Protein AF-A0A4R8BEX6-F1 (afdb_monomer_lite)

Secondary structure (DSSP, 8-state):
-HHHHHHHHHHHHHHHHHHHHHHHHHHHHHHHH--SSHHHHHHHHHHHHHHHHHHHHHHHHHHS----HHHHHHHHHHHHHHHHHHHHHHHHHHHHHHTT-

pLDDT: mean 84.29, std 12.16, range [45.19, 96.69]

Sequence (101 aa):
MKSTSAYIFHFLYWVWFIYFFVYIVNEIYTLSQILIGERILFMLISTLGLFFVGLFLFLFTLTLEISSELNKRLRSGSLVLCVILLVVFFVVFRGNSDLRL

Foldseek 3Di:
DLVVVLVVLLVVLVVLLVVLVVLLVVLLVVLLPDQDDPVLVVSVCVNVVSLVVNVVSLVVNVVSDDPDPVSVVVSVVSNVVSVVSVVSSVVSSVVSVVVVD

Radius of gyration: 16.14 Å; chains: 1; bounding box: 40×17×50 Å

Structure (mmCIF, N/CA/C/O backbone):
data_AF-A0A4R8BEX6-F1
#
_entry.id   AF-A0A4R8BEX6-F1
#
loop_
_atom_site.group_PDB
_atom_site.id
_atom_site.type_symbol
_atom_site.label_atom_id
_atom_site.label_alt_id
_atom_site.label_comp_id
_atom_site.label_asym_id
_atom_site.label_entity_id
_atom_site.label_seq_id
_atom_site.pdbx_PDB_ins_code
_atom_site.Cartn_x
_atom_site.Cartn_y
_atom_site.Cartn_z
_atom_site.occupancy
_atom_site.B_iso_or_equiv
_atom_site.auth_seq_id
_atom_site.auth_comp_id
_atom_site.auth_asym_id
_atom_site.auth_atom_id
_atom_site.pdbx_PDB_model_num
ATOM 1 N N . MET A 1 1 ? -8.922 2.042 29.017 1.00 53.75 1 MET A N 1
ATOM 2 C CA . MET A 1 1 ? -7.612 2.052 28.320 1.00 53.75 1 MET A CA 1
ATOM 3 C C . MET A 1 1 ? -7.623 1.300 26.988 1.00 53.75 1 MET A C 1
ATOM 5 O O . MET A 1 1 ? -7.075 1.839 26.040 1.00 53.75 1 MET A O 1
ATOM 9 N N . LYS A 1 2 ? -8.271 0.123 26.867 1.00 56.19 2 LYS A N 1
ATOM 10 C CA . LYS A 1 2 ? -8.382 -0.619 25.587 1.00 56.19 2 LYS A CA 1
ATOM 11 C C . LYS A 1 2 ? -9.062 0.159 24.442 1.00 56.19 2 LYS A C 1
ATOM 13 O O . LYS A 1 2 ? -8.724 -0.061 23.288 1.00 56.19 2 LYS A O 1
ATOM 18 N N . SER A 1 3 ? -9.997 1.067 24.745 1.00 66.00 3 SER A N 1
ATOM 19 C CA . SER A 1 3 ? -10.697 1.846 23.712 1.00 66.00 3 SER A CA 1
ATOM 20 C C . SER A 1 3 ? -9.828 2.957 23.113 1.00 66.00 3 SER A C 1
ATOM 22 O O . SER A 1 3 ? -9.799 3.112 21.899 1.00 66.00 3 SER A O 1
ATOM 24 N N . THR A 1 4 ? -9.077 3.705 23.927 1.00 74.88 4 THR A N 1
ATOM 25 C CA . THR A 1 4 ? -8.249 4.827 23.451 1.00 74.88 4 THR A CA 1
ATOM 26 C C . THR A 1 4 ? -7.144 4.365 22.503 1.00 74.88 4 THR A C 1
ATOM 28 O O . THR A 1 4 ? -6.947 4.974 21.455 1.00 74.88 4 THR A O 1
ATOM 31 N N . SER A 1 5 ? -6.463 3.259 22.821 1.00 74.75 5 SER A N 1
ATOM 32 C CA . SER A 1 5 ? -5.461 2.679 21.922 1.00 74.75 5 SER A CA 1
ATOM 33 C C . SER A 1 5 ? -6.090 2.211 20.609 1.00 74.75 5 SER A C 1
ATOM 35 O O . SER A 1 5 ? -5.533 2.483 19.550 1.00 74.75 5 SER A O 1
ATOM 37 N N . ALA A 1 6 ? -7.276 1.596 20.650 1.00 76.44 6 ALA A N 1
ATOM 38 C CA . ALA A 1 6 ? -7.982 1.160 19.446 1.00 76.44 6 ALA A CA 1
ATOM 39 C C . ALA A 1 6 ? -8.246 2.310 18.465 1.00 76.44 6 ALA A C 1
ATOM 41 O O . ALA A 1 6 ? -7.949 2.190 17.276 1.00 76.44 6 ALA A O 1
ATOM 42 N N . TYR A 1 7 ? -8.736 3.445 18.969 1.00 79.38 7 TYR A N 1
ATOM 43 C CA . TYR A 1 7 ? -8.979 4.629 18.145 1.00 79.38 7 TYR A CA 1
ATOM 44 C C . TYR A 1 7 ? -7.689 5.221 17.572 1.00 79.38 7 TYR A C 1
ATOM 46 O O . TYR A 1 7 ? -7.664 5.586 16.399 1.00 79.38 7 TYR A O 1
ATOM 54 N N . ILE A 1 8 ? -6.612 5.266 18.362 1.00 85.19 8 ILE A N 1
ATOM 55 C CA . ILE A 1 8 ? -5.308 5.772 17.915 1.00 85.19 8 ILE A CA 1
ATOM 56 C C . ILE A 1 8 ? -4.760 4.916 16.770 1.00 85.19 8 ILE A C 1
ATOM 58 O O . ILE A 1 8 ? -4.412 5.454 15.723 1.00 85.19 8 ILE A O 1
ATOM 62 N N . PHE A 1 9 ? -4.734 3.590 16.921 1.00 83.56 9 PHE A N 1
ATOM 63 C CA . PHE A 1 9 ? -4.244 2.692 15.870 1.00 83.56 9 PHE A CA 1
ATOM 64 C C . PHE A 1 9 ? -5.128 2.707 14.623 1.00 83.56 9 PHE A C 1
ATOM 66 O O . PHE A 1 9 ? -4.617 2.622 13.508 1.00 83.56 9 PHE A O 1
ATOM 73 N N . HIS A 1 10 ? -6.442 2.861 14.791 1.00 84.62 10 HIS A N 1
ATOM 74 C CA . HIS A 1 10 ? -7.344 3.015 13.657 1.00 84.62 10 HIS A CA 1
ATOM 75 C C . HIS A 1 10 ? -7.083 4.319 12.894 1.00 84.62 10 HIS A C 1
ATOM 77 O O . HIS A 1 10 ? -7.020 4.314 11.668 1.00 84.62 10 HIS A O 1
ATOM 83 N N . PHE A 1 11 ? -6.874 5.423 13.610 1.00 87.62 11 PHE A N 1
ATOM 84 C CA . PHE A 1 11 ? -6.502 6.701 13.012 1.00 87.62 11 PHE A CA 1
ATOM 85 C C . PHE A 1 11 ? -5.148 6.616 12.292 1.00 87.62 11 PHE A C 1
ATOM 87 O O . PHE A 1 11 ? -5.046 7.003 11.131 1.00 87.62 11 PHE A O 1
ATOM 94 N N . LEU A 1 12 ? -4.135 6.032 12.937 1.00 91.19 12 LEU A N 1
ATOM 95 C CA . LEU A 1 12 ? -2.815 5.781 12.348 1.00 91.19 12 LEU A CA 1
ATOM 96 C C . LEU A 1 12 ? -2.897 4.941 11.074 1.00 91.19 12 LEU A C 1
ATOM 98 O O . LEU A 1 12 ? -2.209 5.254 10.108 1.00 91.19 12 LEU A O 1
ATOM 102 N N . TYR A 1 13 ? -3.751 3.915 11.045 1.00 90.88 13 TYR A N 1
ATOM 103 C CA . TYR A 1 13 ? -3.979 3.121 9.840 1.00 90.88 13 TYR A CA 1
ATOM 104 C C . TYR A 1 13 ? -4.497 3.982 8.683 1.00 90.88 13 TYR A C 1
ATOM 106 O O . TYR A 1 13 ? -3.992 3.872 7.569 1.00 90.88 13 TYR A O 1
ATOM 114 N N . TRP A 1 14 ? -5.466 4.866 8.934 1.00 91.88 14 TRP A N 1
ATOM 115 C CA . TRP A 1 14 ? -6.006 5.746 7.895 1.00 91.88 14 TRP A CA 1
ATOM 116 C C . TRP A 1 14 ? -4.996 6.782 7.410 1.00 91.88 14 TRP A C 1
ATOM 118 O O . TRP A 1 14 ? -4.877 6.998 6.204 1.00 91.88 14 TRP A O 1
ATOM 128 N N . VAL A 1 15 ? -4.237 7.381 8.329 1.00 94.62 15 VAL A N 1
ATOM 129 C CA . VAL A 1 15 ? -3.145 8.301 7.982 1.00 94.62 15 VAL A CA 1
ATOM 130 C C . VAL A 1 15 ? -2.098 7.582 7.133 1.00 94.62 15 VAL A C 1
ATOM 132 O O . VAL A 1 15 ? -1.711 8.086 6.080 1.00 94.62 15 VAL A O 1
ATOM 135 N N . TRP A 1 16 ? -1.690 6.380 7.548 1.00 95.44 16 TRP A N 1
ATOM 136 C CA . TRP A 1 16 ? -0.765 5.547 6.787 1.00 95.44 16 TRP A CA 1
ATOM 137 C C . TRP A 1 16 ? -1.322 5.206 5.403 1.00 95.44 16 TRP A C 1
ATOM 139 O O . TRP A 1 16 ? -0.597 5.320 4.421 1.00 95.44 16 TRP A O 1
ATOM 149 N N . PHE A 1 17 ? -2.599 4.835 5.300 1.00 94.12 17 PHE A N 1
ATOM 150 C CA . PHE A 1 17 ? -3.220 4.468 4.030 1.00 94.12 17 PHE A CA 1
ATOM 151 C C . PHE A 1 17 ? -3.201 5.626 3.027 1.00 94.12 17 PHE A C 1
ATOM 153 O O . PHE A 1 17 ? -2.790 5.436 1.884 1.00 94.12 17 PHE A O 1
ATOM 160 N N . ILE A 1 18 ? -3.590 6.832 3.455 1.00 96.06 18 ILE A N 1
ATOM 161 C CA . ILE A 1 18 ? -3.564 8.028 2.600 1.00 96.06 18 ILE A CA 1
ATOM 162 C C . ILE A 1 18 ? -2.129 8.336 2.167 1.00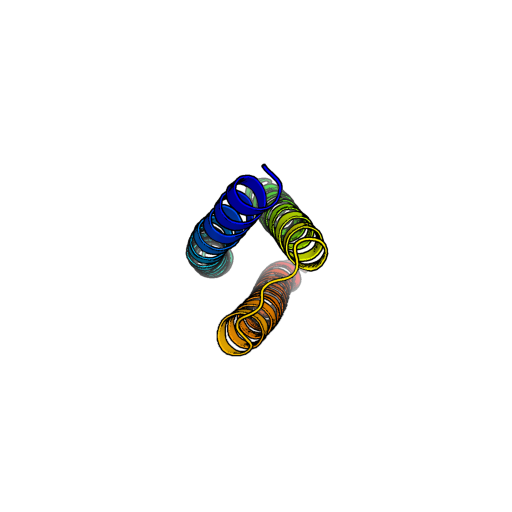 96.06 18 ILE A C 1
ATOM 164 O O . ILE A 1 18 ? -1.877 8.579 0.987 1.00 96.06 18 ILE A O 1
ATOM 168 N N . TYR A 1 19 ? -1.186 8.284 3.110 1.00 96.44 19 TYR A N 1
ATOM 169 C CA . TYR A 1 19 ? 0.227 8.495 2.818 1.00 96.44 19 TYR A CA 1
ATOM 170 C C . TYR A 1 19 ? 0.748 7.484 1.790 1.00 96.44 19 TYR A C 1
ATOM 172 O O . TYR A 1 19 ? 1.325 7.880 0.780 1.00 96.44 19 TYR A O 1
ATOM 180 N N . PHE A 1 20 ? 0.497 6.191 2.007 1.00 95.62 20 PHE A N 1
ATOM 181 C CA . PHE A 1 20 ? 0.921 5.122 1.111 1.00 95.62 20 PHE A CA 1
ATOM 182 C C . PHE A 1 20 ? 0.311 5.272 -0.279 1.00 95.62 20 PHE A C 1
ATOM 184 O O . PHE A 1 20 ? 1.021 5.097 -1.261 1.00 95.62 20 PHE A O 1
ATOM 191 N N . PHE A 1 21 ? -0.972 5.628 -0.373 1.00 96.38 21 PHE A N 1
ATOM 192 C CA . PHE A 1 21 ? -1.650 5.848 -1.648 1.00 96.38 21 PHE A CA 1
ATOM 193 C C . PHE A 1 21 ? -0.963 6.942 -2.472 1.00 96.38 21 PHE A C 1
ATOM 195 O O . PHE A 1 21 ? -0.617 6.722 -3.630 1.00 96.38 21 PHE A O 1
ATOM 202 N N . VAL A 1 22 ? -0.719 8.110 -1.871 1.00 96.69 22 VAL A N 1
ATOM 203 C CA . VAL A 1 22 ? -0.034 9.216 -2.556 1.00 96.69 22 VAL A CA 1
ATOM 204 C C . VAL A 1 22 ? 1.399 8.823 -2.909 1.00 96.69 22 VAL A C 1
ATOM 206 O O . VAL A 1 22 ? 1.852 9.068 -4.027 1.00 96.69 22 VAL A O 1
ATOM 209 N N . TYR A 1 23 ? 2.094 8.176 -1.972 1.00 95.62 23 TYR A N 1
ATOM 210 C CA . TYR A 1 23 ? 3.463 7.718 -2.151 1.00 95.62 23 TYR A CA 1
ATOM 211 C C . TYR A 1 23 ? 3.586 6.759 -3.338 1.00 95.62 23 TYR A C 1
ATOM 213 O O . TYR A 1 23 ? 4.334 7.041 -4.268 1.00 95.62 23 TYR A O 1
ATOM 221 N N . ILE A 1 24 ? 2.818 5.667 -3.356 1.00 94.75 24 ILE A N 1
ATOM 222 C CA . ILE A 1 24 ? 2.938 4.639 -4.393 1.00 94.75 24 ILE A CA 1
ATOM 223 C C . ILE A 1 24 ? 2.519 5.155 -5.772 1.00 94.75 24 ILE A C 1
ATOM 225 O O . ILE A 1 24 ? 3.139 4.794 -6.766 1.00 94.75 24 ILE A O 1
ATOM 229 N N . VAL A 1 25 ? 1.524 6.044 -5.856 1.00 94.81 25 VAL A N 1
ATOM 230 C CA . VAL A 1 25 ? 1.157 6.698 -7.123 1.00 94.81 25 VAL A CA 1
ATOM 231 C C . VAL A 1 25 ? 2.321 7.541 -7.649 1.00 94.81 25 VAL A C 1
ATOM 233 O O . VAL A 1 25 ? 2.660 7.452 -8.830 1.00 94.81 25 VAL A O 1
ATOM 236 N N . ASN A 1 26 ? 2.969 8.319 -6.779 1.00 94.06 26 ASN A N 1
ATOM 237 C CA . ASN A 1 26 ? 4.139 9.108 -7.154 1.00 94.06 26 ASN A CA 1
ATOM 238 C C . ASN A 1 26 ? 5.326 8.223 -7.558 1.00 94.06 26 ASN A C 1
ATOM 240 O O . ASN A 1 26 ? 6.016 8.525 -8.529 1.00 94.06 26 ASN A O 1
ATOM 244 N N . GLU A 1 27 ? 5.548 7.121 -6.848 1.00 91.25 27 GLU A N 1
ATOM 245 C CA . GLU A 1 27 ? 6.575 6.133 -7.172 1.00 91.25 27 GLU A CA 1
ATOM 246 C C . GLU A 1 27 ? 6.328 5.504 -8.541 1.00 91.25 27 GLU A C 1
ATOM 248 O O . GLU A 1 27 ? 7.236 5.505 -9.360 1.00 91.25 27 GLU A O 1
ATOM 253 N N . ILE A 1 28 ? 5.101 5.060 -8.840 1.00 91.69 28 ILE A N 1
ATOM 254 C CA . ILE A 1 28 ? 4.714 4.520 -10.154 1.00 91.69 28 ILE A CA 1
ATOM 255 C C . ILE A 1 28 ? 4.997 5.538 -11.264 1.00 91.69 28 ILE A C 1
ATOM 257 O O . ILE A 1 28 ? 5.625 5.204 -12.271 1.00 91.69 28 ILE A O 1
ATOM 261 N N . TYR A 1 29 ? 4.562 6.787 -11.076 1.00 90.62 29 TYR A N 1
ATOM 262 C CA . TYR A 1 29 ? 4.796 7.859 -12.043 1.00 90.62 29 TYR A CA 1
ATOM 263 C C . TYR A 1 29 ? 6.293 8.111 -12.246 1.00 90.62 29 TYR A C 1
ATOM 265 O O . TYR A 1 29 ? 6.782 8.151 -13.371 1.00 90.62 29 TYR A O 1
ATOM 273 N N . THR A 1 30 ? 7.044 8.193 -11.154 1.00 88.38 30 THR A N 1
ATOM 274 C CA . THR A 1 30 ? 8.493 8.394 -11.166 1.00 88.38 30 THR A CA 1
ATOM 275 C C . THR A 1 30 ? 9.213 7.232 -11.861 1.00 88.38 30 THR A C 1
ATOM 277 O O . THR A 1 30 ? 10.103 7.449 -12.681 1.00 88.38 30 THR A O 1
ATOM 280 N N . LEU A 1 31 ? 8.796 5.993 -11.596 1.00 86.19 31 LEU A N 1
ATOM 281 C CA . LEU A 1 31 ? 9.358 4.788 -12.198 1.00 86.19 31 LEU A CA 1
ATOM 282 C C . LEU A 1 31 ? 9.121 4.749 -13.710 1.00 86.19 31 LEU A C 1
ATOM 284 O O . LEU A 1 31 ? 9.971 4.272 -14.448 1.00 86.19 31 LEU A O 1
ATOM 288 N N . SER A 1 32 ? 7.995 5.289 -14.185 1.00 81.38 32 SER A N 1
ATOM 289 C CA . SER A 1 32 ? 7.706 5.400 -15.621 1.00 81.38 32 SER A CA 1
ATOM 290 C C . SER A 1 32 ? 8.620 6.384 -16.367 1.00 81.38 32 SER A C 1
ATOM 292 O O . SER A 1 32 ? 8.698 6.333 -17.590 1.00 81.38 32 SER A O 1
ATOM 294 N N . GLN A 1 33 ? 9.317 7.270 -15.645 1.00 82.12 33 GLN A N 1
ATOM 295 C CA . GLN A 1 33 ? 10.162 8.323 -16.219 1.00 82.12 33 GLN A CA 1
ATOM 296 C C . GLN A 1 33 ? 11.665 8.067 -16.060 1.00 82.12 33 GLN A C 1
ATOM 298 O O . GLN A 1 33 ? 12.465 8.634 -16.804 1.00 82.12 33 GLN A O 1
ATOM 303 N N . ILE A 1 34 ? 12.077 7.263 -15.076 1.00 72.94 34 ILE A N 1
ATOM 304 C CA . ILE A 1 34 ? 13.493 7.085 -14.732 1.00 72.94 34 ILE A CA 1
ATOM 305 C C . ILE A 1 34 ? 14.099 5.890 -15.458 1.00 72.94 34 ILE A C 1
ATOM 307 O O . ILE A 1 34 ? 13.663 4.753 -15.304 1.00 72.94 34 ILE A O 1
ATOM 311 N N . LEU A 1 35 ? 15.206 6.148 -16.156 1.00 61.12 35 LEU A N 1
ATOM 312 C CA . LEU A 1 35 ? 15.816 5.183 -17.061 1.00 61.12 35 LEU A CA 1
ATOM 313 C C . LEU A 1 35 ? 16.801 4.183 -16.444 1.00 61.12 35 LEU A C 1
ATOM 315 O O . LEU A 1 35 ? 16.836 3.118 -17.030 1.00 61.12 35 LEU A O 1
ATOM 319 N N . ILE A 1 36 ? 17.543 4.427 -15.338 1.00 59.78 36 ILE A N 1
ATOM 320 C CA . ILE A 1 36 ? 18.441 3.453 -14.630 1.00 59.78 36 ILE A CA 1
ATOM 321 C C . ILE A 1 36 ? 18.871 3.980 -13.226 1.00 59.78 36 ILE A C 1
ATOM 323 O O . ILE A 1 36 ? 19.070 5.182 -13.074 1.00 59.78 36 ILE A O 1
ATOM 327 N N . GLY A 1 37 ? 19.091 3.101 -12.220 1.00 66.88 37 GLY A N 1
ATOM 328 C CA . GLY A 1 37 ? 20.011 3.372 -11.084 1.00 66.88 37 GLY A CA 1
ATOM 329 C C . GLY A 1 37 ? 19.663 2.753 -9.714 1.00 66.88 37 GLY A C 1
ATOM 330 O O . GLY A 1 37 ? 18.610 2.136 -9.556 1.00 66.88 37 GLY A O 1
ATOM 331 N N . GLU A 1 38 ? 20.520 2.990 -8.701 1.00 68.75 38 GLU A N 1
ATOM 332 C CA . GLU A 1 38 ? 20.312 2.666 -7.263 1.00 68.75 38 GLU A CA 1
ATOM 333 C C . GLU A 1 38 ? 18.960 3.160 -6.731 1.00 68.75 38 GLU A C 1
ATOM 335 O O . GLU A 1 38 ? 18.343 2.541 -5.863 1.00 68.75 38 GLU A O 1
ATOM 340 N N . ARG A 1 39 ? 18.459 4.249 -7.322 1.00 75.88 39 ARG A N 1
ATOM 341 C CA . ARG A 1 39 ? 17.149 4.821 -7.026 1.00 75.88 39 ARG A CA 1
ATOM 342 C C . ARG A 1 39 ? 16.019 3.804 -7.207 1.00 75.88 39 ARG A C 1
ATOM 344 O O . ARG A 1 39 ? 15.128 3.778 -6.379 1.00 75.88 39 ARG A O 1
ATOM 351 N N . ILE A 1 40 ? 16.076 2.920 -8.203 1.00 82.69 40 ILE A N 1
ATOM 352 C CA . ILE A 1 40 ? 15.030 1.907 -8.447 1.00 82.69 40 ILE A CA 1
ATOM 353 C C . ILE A 1 40 ? 14.995 0.852 -7.337 1.00 82.69 40 ILE A C 1
ATOM 355 O O . ILE A 1 40 ? 13.924 0.436 -6.898 1.00 82.69 40 ILE A O 1
ATOM 359 N N . LEU A 1 41 ? 16.170 0.435 -6.863 1.00 83.06 41 LEU A N 1
ATOM 360 C CA . LEU A 1 41 ? 16.281 -0.523 -5.767 1.00 83.06 41 LEU A CA 1
ATOM 361 C C . LEU A 1 41 ? 15.809 0.111 -4.453 1.00 83.06 41 LEU A C 1
ATOM 363 O O . LEU A 1 41 ? 15.067 -0.521 -3.703 1.00 83.06 41 LEU A O 1
ATOM 367 N N . PHE A 1 42 ? 16.150 1.382 -4.218 1.00 86.25 42 PHE A N 1
ATOM 368 C CA . PHE A 1 42 ? 15.620 2.149 -3.091 1.00 86.25 42 PHE A CA 1
ATOM 369 C C . PHE A 1 42 ? 14.089 2.255 -3.139 1.00 86.25 42 PHE A C 1
ATOM 371 O O . PHE A 1 42 ? 13.445 1.937 -2.146 1.00 86.25 42 PHE A O 1
ATOM 378 N N . MET A 1 43 ? 13.518 2.611 -4.296 1.00 89.19 43 MET A N 1
ATOM 379 C CA . MET A 1 43 ? 12.068 2.706 -4.530 1.00 89.19 43 MET A CA 1
ATOM 380 C C . MET A 1 43 ? 11.343 1.376 -4.256 1.00 89.19 43 MET A C 1
ATOM 382 O O . MET A 1 43 ? 10.266 1.351 -3.657 1.00 89.19 43 MET A O 1
ATOM 386 N N . LEU A 1 44 ? 11.941 0.245 -4.648 1.00 90.12 44 LEU A N 1
ATOM 387 C CA . LEU A 1 44 ? 11.404 -1.084 -4.347 1.00 90.12 44 LEU A CA 1
ATOM 388 C C . LEU A 1 44 ? 11.402 -1.364 -2.837 1.00 90.12 44 LEU A C 1
ATOM 390 O O . LEU A 1 44 ? 10.382 -1.787 -2.288 1.00 90.12 44 LEU A O 1
ATOM 394 N N . ILE A 1 45 ? 12.530 -1.119 -2.161 1.00 91.56 45 ILE A N 1
ATOM 395 C CA . ILE A 1 45 ? 12.669 -1.356 -0.718 1.00 91.56 45 ILE A CA 1
ATOM 396 C C . ILE A 1 45 ? 11.714 -0.461 0.076 1.00 91.56 45 ILE A C 1
ATOM 398 O O . ILE A 1 45 ? 11.042 -0.951 0.983 1.00 91.56 45 ILE A O 1
ATOM 402 N N . SER A 1 46 ? 11.617 0.826 -0.256 1.00 93.12 46 SER A N 1
ATOM 403 C CA . SER A 1 46 ? 10.739 1.773 0.435 1.00 93.12 46 SER A CA 1
ATOM 404 C C . SER A 1 46 ? 9.263 1.434 0.230 1.00 93.12 46 SER A C 1
ATOM 406 O O . SER A 1 46 ? 8.503 1.423 1.199 1.00 93.12 46 SER A O 1
ATOM 408 N N . THR A 1 47 ? 8.860 1.077 -0.993 1.00 94.00 47 THR A N 1
ATOM 409 C CA . THR A 1 47 ? 7.480 0.673 -1.304 1.00 94.00 47 THR A CA 1
ATOM 410 C C . THR A 1 47 ? 7.084 -0.589 -0.538 1.00 94.00 47 THR A C 1
ATOM 412 O O . THR A 1 47 ? 6.023 -0.621 0.091 1.00 94.00 47 THR A O 1
ATOM 415 N N . LEU A 1 48 ? 7.948 -1.611 -0.517 1.00 94.75 48 LEU A N 1
ATOM 416 C CA . LEU A 1 48 ? 7.710 -2.832 0.258 1.00 94.75 48 LEU A CA 1
ATOM 417 C C . LEU A 1 48 ? 7.703 -2.562 1.765 1.00 94.75 48 LEU A C 1
ATOM 419 O O . LEU A 1 48 ? 6.797 -3.016 2.462 1.00 94.75 48 LEU A O 1
ATOM 423 N N . GLY A 1 49 ? 8.671 -1.796 2.270 1.00 95.81 49 GLY A N 1
ATOM 424 C CA . GLY A 1 49 ? 8.755 -1.434 3.683 1.00 95.81 49 GLY A CA 1
ATOM 425 C C . GLY A 1 49 ? 7.489 -0.731 4.165 1.00 95.81 49 GLY A C 1
ATOM 426 O O . GLY A 1 49 ? 6.904 -1.129 5.173 1.00 95.81 49 GLY A O 1
ATOM 427 N N . LEU A 1 50 ? 7.002 0.255 3.408 1.00 95.25 50 LEU A N 1
ATOM 428 C CA . LEU A 1 50 ? 5.757 0.946 3.730 1.00 95.25 50 LEU A CA 1
ATOM 429 C C . LEU A 1 50 ? 4.549 0.013 3.671 1.00 95.25 50 LEU A C 1
ATOM 431 O O . LEU A 1 50 ? 3.723 0.068 4.581 1.00 95.25 50 LEU A O 1
ATOM 435 N N . PHE A 1 51 ? 4.457 -0.866 2.669 1.00 94.81 51 PHE A N 1
ATOM 436 C CA . PHE A 1 51 ? 3.384 -1.860 2.591 1.00 94.81 51 PHE A CA 1
ATOM 437 C C . PHE A 1 51 ? 3.346 -2.761 3.836 1.00 94.81 51 PHE A C 1
ATOM 439 O O . PHE A 1 51 ? 2.278 -2.959 4.418 1.00 94.81 51 PHE A O 1
ATOM 446 N N . PHE A 1 52 ? 4.500 -3.247 4.305 1.00 94.44 52 PHE A N 1
ATOM 447 C CA . PHE A 1 52 ? 4.581 -4.055 5.526 1.00 94.44 52 PHE A CA 1
ATOM 448 C C . PHE A 1 52 ? 4.189 -3.279 6.787 1.00 94.44 52 PHE A C 1
ATOM 450 O O . PHE A 1 52 ? 3.505 -3.836 7.646 1.00 94.44 52 PHE A O 1
ATOM 457 N N . VAL A 1 53 ? 4.551 -1.995 6.893 1.00 93.81 53 VAL A N 1
ATOM 458 C CA . VAL A 1 53 ? 4.083 -1.129 7.991 1.00 93.81 53 VAL A CA 1
ATOM 459 C C . VAL A 1 53 ? 2.553 -1.049 7.996 1.00 93.81 53 VAL A C 1
ATOM 461 O O . VAL A 1 53 ? 1.926 -1.199 9.045 1.00 93.81 53 VAL A O 1
ATOM 464 N N . GLY A 1 54 ? 1.932 -0.885 6.830 1.00 91.69 54 GLY A N 1
ATOM 465 C CA . GLY A 1 54 ? 0.476 -0.880 6.706 1.00 91.69 54 GLY A CA 1
ATOM 466 C C . GLY A 1 54 ? -0.179 -2.203 7.041 1.00 91.69 54 GLY A C 1
ATOM 467 O O . GLY A 1 54 ? -1.209 -2.226 7.714 1.00 91.69 54 GLY A O 1
ATOM 468 N N . LEU A 1 55 ? 0.429 -3.310 6.613 1.00 92.06 55 LEU A N 1
ATOM 469 C CA . LEU A 1 55 ? -0.028 -4.651 6.958 1.00 92.06 55 LEU A CA 1
ATOM 470 C C . LEU A 1 55 ? 0.022 -4.868 8.475 1.00 92.06 55 LEU A C 1
ATOM 472 O O . LEU A 1 55 ? -0.936 -5.377 9.052 1.00 92.06 55 LEU A O 1
ATOM 476 N N . PHE A 1 56 ? 1.093 -4.423 9.134 1.00 91.25 56 PHE A N 1
ATOM 477 C CA . PHE A 1 56 ? 1.212 -4.479 10.588 1.00 91.25 56 PHE A CA 1
ATOM 478 C C . PHE A 1 56 ? 0.100 -3.674 11.275 1.00 91.25 56 PHE A C 1
ATOM 480 O O . PHE A 1 56 ? -0.588 -4.200 12.151 1.00 91.25 56 PHE A O 1
ATOM 487 N N . LEU A 1 57 ? -0.138 -2.432 10.839 1.00 89.56 57 LEU A N 1
ATOM 488 C CA . LEU A 1 57 ? -1.233 -1.602 11.354 1.00 89.56 57 LEU A CA 1
ATOM 489 C C . LEU A 1 57 ? -2.601 -2.257 11.114 1.00 89.56 57 LEU A C 1
ATOM 491 O O . LEU A 1 57 ? -3.439 -2.284 12.013 1.00 89.56 57 LEU A O 1
ATOM 495 N N . PHE A 1 58 ? -2.826 -2.838 9.935 1.00 88.69 58 PHE A N 1
ATOM 496 C CA . PHE A 1 58 ? -4.057 -3.552 9.608 1.00 88.69 58 PHE A CA 1
ATOM 497 C C . PHE A 1 58 ? -4.298 -4.724 10.567 1.00 88.69 58 PHE A C 1
ATOM 499 O O . PHE A 1 58 ? -5.358 -4.788 11.192 1.00 88.69 58 PHE A O 1
ATOM 506 N N . LEU A 1 59 ? -3.308 -5.605 10.734 1.00 88.06 59 LEU A N 1
ATOM 507 C CA . LEU A 1 59 ? -3.385 -6.755 11.638 1.00 88.06 59 LEU A CA 1
ATOM 508 C C . LEU A 1 59 ? -3.620 -6.314 13.085 1.00 88.06 59 LEU A C 1
ATOM 510 O O . LEU A 1 59 ? -4.460 -6.885 13.777 1.00 88.06 59 LEU A O 1
ATOM 514 N N . PHE A 1 60 ? -2.954 -5.249 13.526 1.00 84.38 60 PHE A N 1
ATOM 515 C CA . PHE A 1 60 ? -3.160 -4.699 14.861 1.00 84.38 60 PHE A CA 1
ATOM 516 C C . PHE A 1 60 ? -4.575 -4.130 15.040 1.00 84.38 60 PHE A C 1
ATOM 518 O O . PHE A 1 60 ? -5.203 -4.311 16.076 1.00 84.38 60 PHE A O 1
ATOM 525 N N . THR A 1 61 ? -5.148 -3.497 14.016 1.00 79.12 61 THR A N 1
ATOM 526 C CA . THR A 1 61 ? -6.545 -3.045 14.090 1.00 79.12 61 THR A CA 1
ATOM 527 C C . THR A 1 61 ? -7.565 -4.189 14.017 1.00 79.12 61 THR A C 1
ATOM 529 O O . THR A 1 61 ? -8.732 -3.959 14.327 1.00 79.12 61 THR A O 1
ATOM 532 N N . LEU A 1 62 ? -7.195 -5.405 13.594 1.00 79.94 62 LEU A N 1
ATOM 533 C CA . LEU A 1 62 ? -8.085 -6.575 13.665 1.00 79.94 62 LEU A CA 1
ATOM 534 C C . LEU A 1 62 ? -8.231 -7.099 15.096 1.00 79.94 62 LEU A C 1
ATOM 536 O O . LEU A 1 62 ? -9.310 -7.561 15.454 1.00 79.94 62 LEU A O 1
ATOM 540 N N . THR A 1 63 ? -7.177 -7.007 15.912 1.00 77.06 63 THR A N 1
ATOM 541 C CA . THR A 1 63 ? -7.208 -7.450 17.320 1.00 77.06 63 THR A CA 1
ATOM 542 C C . THR A 1 63 ? -7.991 -6.494 18.222 1.00 77.06 63 THR A C 1
ATOM 544 O O . THR A 1 63 ? -8.411 -6.861 19.318 1.00 77.06 63 THR A O 1
ATOM 547 N N . LEU A 1 64 ? -8.213 -5.268 17.752 1.00 71.06 64 LEU A N 1
ATOM 548 C CA . LEU A 1 64 ? -9.001 -4.236 18.406 1.00 71.06 64 LEU A CA 1
ATOM 549 C C . LEU A 1 64 ? -10.403 -4.259 17.782 1.00 71.06 64 LEU A C 1
ATOM 551 O O . LEU A 1 64 ? -10.617 -3.653 16.739 1.00 71.06 64 LEU A O 1
ATOM 555 N N . GLU A 1 65 ? -11.340 -5.005 18.371 1.00 61.16 65 GLU A N 1
ATOM 556 C CA . GLU A 1 65 ? -12.726 -5.131 17.888 1.00 61.16 65 GLU A CA 1
ATOM 557 C C . GLU A 1 65 ? -13.345 -3.768 17.522 1.00 61.16 65 GLU A C 1
ATOM 559 O O . GLU A 1 65 ? -13.673 -2.951 18.383 1.00 61.16 65 GLU A O 1
ATOM 564 N N . ILE A 1 66 ? -13.525 -3.524 16.221 1.00 63.59 66 ILE A N 1
ATOM 565 C CA . ILE A 1 66 ? -14.262 -2.366 15.705 1.00 63.59 66 ILE A CA 1
ATOM 566 C C . ILE A 1 66 ? -15.718 -2.797 15.525 1.00 63.59 66 ILE A C 1
ATOM 568 O O . ILE A 1 66 ? -16.006 -3.700 14.740 1.00 63.59 66 ILE A O 1
ATOM 572 N N . SER A 1 67 ? -16.644 -2.139 16.223 1.00 64.12 67 SER A N 1
ATOM 573 C CA . SER A 1 67 ? -18.078 -2.461 16.171 1.00 64.12 67 SER A CA 1
ATOM 574 C C . SER A 1 67 ? -18.747 -2.078 14.844 1.00 64.12 67 SER A C 1
ATOM 576 O O . SER A 1 67 ? -19.731 -2.698 14.452 1.00 64.12 67 SER A O 1
ATOM 578 N N . SER A 1 68 ? -18.211 -1.083 14.127 1.00 77.44 68 SER A N 1
ATOM 579 C CA . SER A 1 68 ? -18.784 -0.585 12.870 1.00 77.44 68 SER A CA 1
ATOM 580 C C . SER A 1 68 ? -18.442 -1.476 11.673 1.00 77.44 68 SER A C 1
ATOM 582 O O . SER A 1 68 ? -17.287 -1.568 11.248 1.00 77.44 68 SER A O 1
ATOM 584 N N . GLU A 1 69 ? -19.472 -2.075 11.078 1.00 80.81 69 GLU A N 1
ATOM 585 C CA . GLU A 1 69 ? -19.362 -2.916 9.881 1.00 80.81 69 GLU A CA 1
ATOM 586 C C . GLU A 1 69 ? -18.851 -2.137 8.654 1.00 80.81 69 GLU A C 1
ATOM 588 O O . GLU A 1 69 ? -18.086 -2.662 7.843 1.00 80.81 69 GLU A O 1
ATOM 593 N N . LEU A 1 70 ? -19.198 -0.849 8.552 1.00 81.25 70 LEU A N 1
ATOM 594 C CA . LEU A 1 70 ? -18.729 0.033 7.482 1.00 81.25 70 LEU A CA 1
ATOM 595 C C . LEU A 1 70 ? -17.207 0.227 7.538 1.00 81.25 70 LEU A C 1
ATOM 597 O O . LEU A 1 70 ? -16.531 0.085 6.520 1.00 81.25 70 LEU A O 1
ATOM 601 N N . ASN A 1 71 ? -16.649 0.461 8.728 1.00 81.19 71 ASN A N 1
ATOM 602 C CA . ASN A 1 71 ? -15.203 0.631 8.893 1.00 81.19 71 ASN A CA 1
ATOM 603 C C . ASN A 1 71 ? -14.439 -0.655 8.569 1.00 81.19 71 ASN A C 1
ATOM 605 O O . ASN A 1 71 ? -13.360 -0.588 7.984 1.00 81.19 71 ASN A O 1
ATOM 609 N N . LYS A 1 72 ? -14.999 -1.830 8.892 1.00 83.19 72 LYS A N 1
ATOM 610 C CA . LYS A 1 72 ? -14.398 -3.118 8.510 1.00 83.19 72 LYS A CA 1
ATOM 611 C C . LYS A 1 72 ? -14.315 -3.265 6.991 1.00 83.19 72 LYS A C 1
ATOM 613 O O . LYS A 1 72 ? -13.255 -3.631 6.483 1.00 83.19 72 LYS A O 1
ATOM 618 N N . ARG A 1 73 ? -15.401 -2.944 6.276 1.00 86.94 73 ARG A N 1
ATOM 619 C CA . ARG A 1 73 ? -15.453 -3.005 4.806 1.00 86.94 73 ARG A CA 1
ATOM 620 C C . ARG A 1 73 ? -14.491 -2.017 4.163 1.00 86.94 73 ARG A C 1
ATOM 622 O O . ARG A 1 73 ? -13.714 -2.422 3.308 1.00 86.94 73 ARG A O 1
ATOM 629 N N . LEU A 1 74 ? -14.496 -0.759 4.606 1.00 87.88 74 LEU A N 1
ATOM 630 C CA . LEU A 1 74 ? -13.590 0.267 4.085 1.00 87.88 74 LEU A CA 1
ATOM 631 C C . LEU A 1 74 ? -12.125 -0.111 4.307 1.00 87.88 74 LEU A C 1
ATOM 633 O O . LEU A 1 74 ? -11.327 0.009 3.388 1.00 87.88 74 LEU A O 1
ATOM 637 N N . ARG A 1 75 ? -11.788 -0.638 5.488 1.00 87.62 75 ARG A N 1
ATOM 638 C CA . ARG A 1 75 ? -10.433 -1.094 5.819 1.00 87.62 75 ARG A CA 1
ATOM 639 C C . ARG A 1 75 ? -9.988 -2.296 4.974 1.00 87.62 75 ARG A C 1
ATOM 641 O O . ARG A 1 75 ? -8.836 -2.398 4.565 1.00 87.62 75 ARG A O 1
ATOM 648 N N . SER A 1 76 ? -10.886 -3.249 4.736 1.00 88.38 76 SER A N 1
ATOM 649 C CA . SER A 1 76 ? -10.587 -4.371 3.842 1.00 88.38 76 SER A CA 1
ATOM 650 C C . SER A 1 76 ? -10.423 -3.887 2.400 1.00 88.38 76 SER A C 1
ATOM 652 O O . SER A 1 76 ? -9.467 -4.278 1.736 1.00 88.38 76 SER A O 1
ATOM 654 N N . GLY A 1 77 ? -11.293 -2.981 1.946 1.00 92.00 77 GLY A N 1
ATOM 655 C CA . GLY A 1 77 ? -11.212 -2.363 0.625 1.00 92.00 77 GLY A CA 1
ATOM 656 C C . GLY A 1 77 ? -9.928 -1.560 0.419 1.00 92.00 77 GLY A C 1
ATOM 657 O O . GLY A 1 77 ? -9.307 -1.676 -0.635 1.00 92.00 77 GLY A O 1
ATOM 658 N N . SER A 1 78 ? -9.473 -0.811 1.428 1.00 93.12 78 SER A N 1
ATOM 659 C CA . SER A 1 78 ? -8.206 -0.076 1.366 1.00 93.12 78 SER A CA 1
ATOM 660 C C . SER A 1 78 ? -7.008 -1.012 1.240 1.00 93.12 78 SER A C 1
ATOM 662 O O . SER A 1 78 ? -6.122 -0.743 0.435 1.00 93.12 78 SER A O 1
ATOM 664 N N . LEU A 1 79 ? -6.997 -2.148 1.950 1.00 92.75 79 LEU A N 1
ATOM 665 C CA . LEU A 1 79 ? -5.943 -3.155 1.796 1.00 92.75 79 LEU A CA 1
ATOM 666 C C . LEU A 1 79 ? -5.939 -3.765 0.386 1.00 92.75 79 LEU A C 1
ATOM 668 O O . LEU A 1 79 ? -4.877 -3.895 -0.218 1.00 92.75 79 LEU A O 1
ATOM 672 N N . VAL A 1 80 ? -7.115 -4.099 -0.157 1.00 94.88 80 VAL A N 1
ATOM 673 C CA . VAL A 1 80 ? -7.242 -4.600 -1.536 1.00 94.88 80 VAL A CA 1
ATOM 674 C C . VAL A 1 80 ? -6.703 -3.573 -2.532 1.00 94.88 80 VAL A C 1
ATOM 676 O O . VAL A 1 80 ? -5.918 -3.927 -3.409 1.00 94.88 80 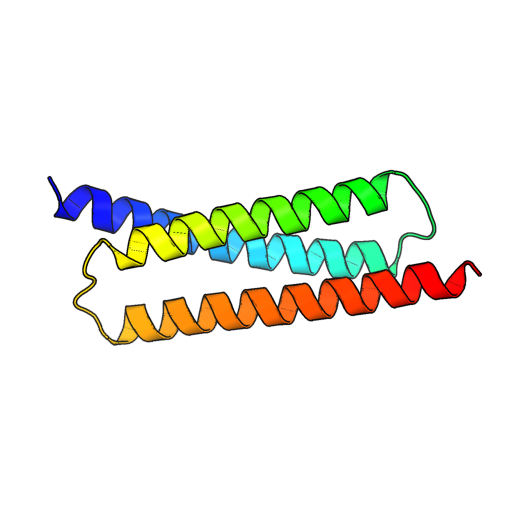VAL A O 1
ATOM 679 N N . LEU A 1 81 ? -7.049 -2.295 -2.366 1.00 94.69 81 LEU A N 1
ATOM 680 C CA . LEU A 1 81 ? -6.529 -1.220 -3.208 1.00 94.69 81 LEU A CA 1
ATOM 681 C C . LEU A 1 81 ? -5.002 -1.086 -3.097 1.00 94.69 81 LEU A C 1
ATOM 683 O O . LEU A 1 81 ? -4.337 -0.948 -4.120 1.00 94.69 81 LEU A O 1
ATOM 687 N N . CYS A 1 82 ? -4.431 -1.184 -1.891 1.00 95.06 82 CYS A N 1
ATOM 688 C CA . CYS A 1 82 ? -2.978 -1.199 -1.700 1.00 95.06 82 CYS A CA 1
ATOM 689 C C . CYS A 1 82 ? -2.313 -2.344 -2.473 1.00 95.06 82 CYS A C 1
ATOM 691 O O . CYS A 1 82 ? -1.291 -2.120 -3.115 1.00 95.06 82 CYS A O 1
ATOM 693 N N . VAL A 1 83 ? -2.893 -3.549 -2.445 1.00 95.44 83 VAL A N 1
ATOM 694 C CA . VAL A 1 83 ? -2.377 -4.705 -3.198 1.00 95.44 83 VAL A CA 1
ATOM 695 C C . VAL A 1 83 ? -2.460 -4.460 -4.704 1.00 95.44 83 VAL A C 1
ATOM 697 O O . VAL A 1 83 ? -1.492 -4.725 -5.409 1.00 95.44 83 VAL A O 1
ATOM 700 N N . ILE A 1 84 ? -3.569 -3.905 -5.202 1.00 96.19 84 ILE A N 1
ATOM 701 C CA . ILE A 1 84 ? -3.712 -3.549 -6.622 1.00 96.19 84 ILE A CA 1
ATOM 702 C C . ILE A 1 84 ? -2.628 -2.547 -7.038 1.00 96.19 84 ILE A C 1
ATOM 704 O O . ILE A 1 84 ? -1.957 -2.758 -8.045 1.00 96.19 84 ILE A O 1
ATOM 708 N N . LEU A 1 85 ? -2.409 -1.490 -6.252 1.00 95.00 85 LEU A N 1
ATOM 709 C CA . LEU A 1 85 ? -1.368 -0.494 -6.530 1.00 95.00 85 LEU A CA 1
ATOM 710 C C . LEU A 1 85 ? 0.035 -1.106 -6.499 1.00 95.00 85 LEU A C 1
ATOM 712 O O . LEU A 1 85 ? 0.866 -0.768 -7.338 1.00 95.00 85 LEU A O 1
ATOM 716 N N . LEU A 1 86 ? 0.284 -2.045 -5.586 1.00 94.94 86 LEU A N 1
ATOM 717 C CA . LEU A 1 86 ? 1.541 -2.787 -5.523 1.00 94.94 86 LEU A CA 1
A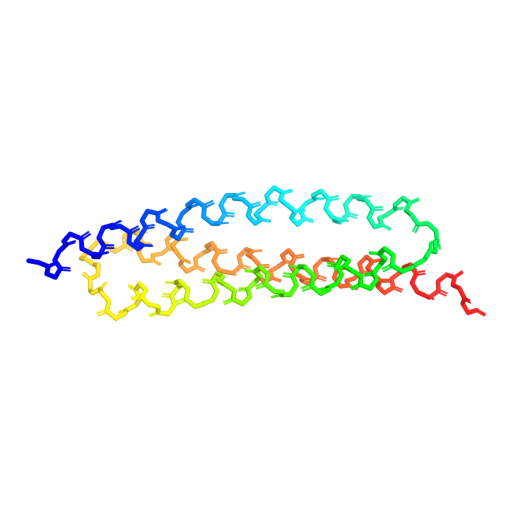TOM 718 C C . LEU A 1 86 ? 1.759 -3.627 -6.790 1.00 94.94 86 LEU A C 1
ATOM 720 O O . LEU A 1 86 ? 2.847 -3.614 -7.358 1.00 94.94 86 LEU A O 1
ATOM 724 N N . VAL A 1 87 ? 0.722 -4.313 -7.278 1.00 95.25 87 VAL A N 1
ATOM 725 C CA . VAL A 1 87 ? 0.780 -5.061 -8.544 1.00 95.25 87 VAL A CA 1
ATOM 726 C C . VAL A 1 87 ? 1.082 -4.123 -9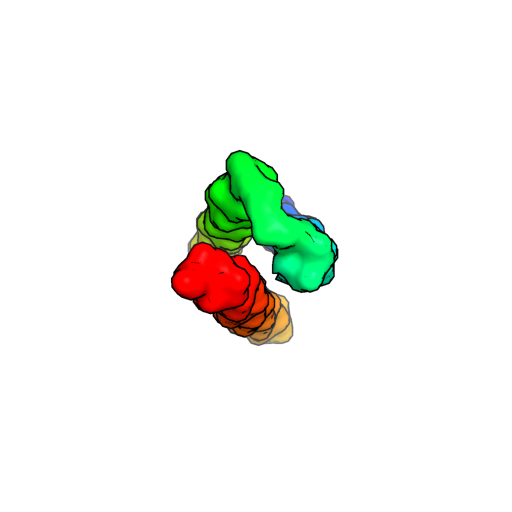.712 1.00 95.25 87 VAL A C 1
ATOM 728 O O . VAL A 1 87 ? 1.971 -4.421 -10.506 1.00 95.25 87 VAL A O 1
ATOM 731 N N . VAL A 1 88 ? 0.406 -2.972 -9.799 1.00 94.06 88 VAL A N 1
ATOM 732 C CA . VAL A 1 88 ? 0.676 -1.964 -10.840 1.00 94.06 88 VAL A CA 1
ATOM 733 C C . VAL A 1 88 ? 2.125 -1.475 -10.765 1.00 94.06 88 VAL A C 1
ATOM 735 O O . VAL A 1 88 ? 2.798 -1.424 -11.793 1.00 94.06 88 VAL A O 1
ATOM 738 N N . PHE A 1 89 ? 2.637 -1.191 -9.565 1.00 93.06 89 PHE A N 1
ATOM 739 C CA . PHE A 1 89 ? 4.038 -0.827 -9.353 1.00 93.06 89 PHE A CA 1
ATOM 740 C C . PHE A 1 89 ? 4.996 -1.891 -9.903 1.00 93.06 89 PHE A C 1
ATOM 742 O O . PHE A 1 89 ? 5.902 -1.555 -10.663 1.00 93.06 89 PHE A O 1
ATOM 749 N N . PHE A 1 90 ? 4.765 -3.175 -9.613 1.00 91.75 90 PHE A N 1
ATOM 750 C CA . PHE A 1 90 ? 5.599 -4.264 -10.136 1.00 91.75 90 PHE A CA 1
ATOM 751 C C . PHE A 1 90 ? 5.499 -4.445 -11.654 1.00 91.75 90 PHE A C 1
ATOM 753 O O . PHE A 1 90 ? 6.499 -4.772 -12.291 1.00 91.75 90 PHE A O 1
ATOM 760 N N . VAL A 1 91 ? 4.329 -4.213 -12.253 1.00 90.88 91 VAL A N 1
ATOM 761 C CA . VAL A 1 91 ? 4.166 -4.244 -13.715 1.00 90.88 91 VAL A CA 1
ATOM 762 C C . VAL A 1 91 ? 5.000 -3.142 -14.371 1.00 90.88 91 VAL A C 1
ATOM 764 O O . VAL A 1 91 ? 5.749 -3.420 -15.306 1.00 90.88 91 VAL A O 1
ATOM 767 N N . VAL A 1 92 ? 4.929 -1.909 -13.858 1.00 88.50 92 VAL A N 1
ATOM 768 C CA . VAL A 1 92 ? 5.719 -0.776 -14.376 1.00 88.50 92 VAL A CA 1
ATOM 769 C C . VAL A 1 92 ? 7.215 -0.977 -14.121 1.00 88.50 92 VAL A C 1
ATOM 771 O O . VAL A 1 92 ? 8.042 -0.645 -14.972 1.00 88.50 92 VAL A O 1
ATOM 774 N N . PHE A 1 93 ? 7.572 -1.574 -12.983 1.00 86.69 93 PHE A N 1
ATOM 775 C CA . PHE A 1 93 ? 8.946 -1.953 -12.663 1.00 86.69 93 PHE A CA 1
ATOM 776 C C . PHE A 1 93 ? 9.499 -2.953 -13.667 1.00 86.69 93 PHE A C 1
ATOM 778 O O . PHE A 1 93 ? 10.578 -2.734 -14.217 1.00 86.69 93 PHE A O 1
ATOM 785 N N . ARG A 1 94 ? 8.736 -4.010 -13.960 1.00 83.88 94 ARG A N 1
ATOM 786 C CA . ARG A 1 94 ? 9.134 -5.029 -14.927 1.00 83.88 94 ARG A CA 1
ATOM 787 C C . ARG A 1 94 ? 9.267 -4.463 -16.340 1.00 83.88 94 ARG A C 1
ATOM 789 O O . ARG A 1 94 ? 10.242 -4.758 -17.021 1.00 83.88 94 ARG A O 1
ATOM 796 N N . GLY A 1 95 ? 8.333 -3.611 -16.766 1.00 78.88 95 GLY A N 1
ATOM 797 C CA . GLY A 1 95 ? 8.422 -2.948 -18.071 1.00 78.88 95 GLY A CA 1
ATOM 798 C C . GLY A 1 95 ? 9.711 -2.134 -18.230 1.00 78.88 95 GLY A C 1
ATOM 799 O O . GLY A 1 95 ? 10.336 -2.161 -19.285 1.00 78.88 95 GLY A O 1
ATOM 800 N N . ASN A 1 96 ? 10.165 -1.477 -17.159 1.00 75.06 96 ASN A N 1
ATOM 801 C CA . ASN A 1 96 ? 11.436 -0.751 -17.148 1.00 75.06 96 ASN A CA 1
ATOM 802 C C . ASN A 1 96 ? 12.674 -1.658 -17.132 1.00 75.06 96 ASN A C 1
ATOM 804 O O . ASN A 1 96 ? 13.717 -1.254 -17.644 1.00 75.06 96 ASN A O 1
ATOM 808 N N . SER A 1 97 ? 12.599 -2.849 -16.529 1.00 65.75 97 SER A N 1
ATOM 809 C CA . SER A 1 97 ? 13.709 -3.809 -16.557 1.00 65.75 97 SER A CA 1
ATOM 810 C C . SER A 1 97 ? 13.831 -4.528 -17.901 1.00 65.75 97 SER A C 1
ATOM 812 O O . SER A 1 97 ? 14.951 -4.749 -18.350 1.00 65.75 97 SER A O 1
ATOM 814 N N . 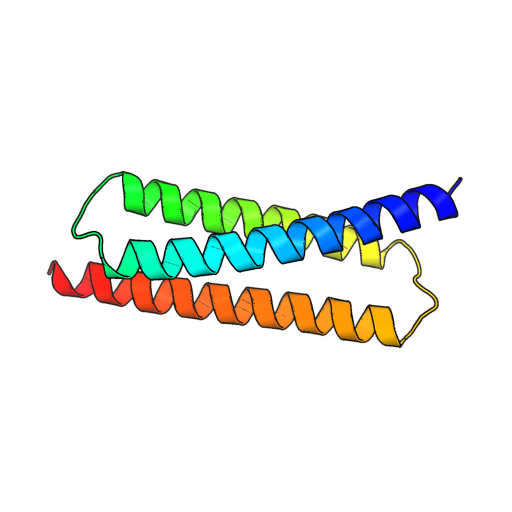ASP A 1 98 ? 12.709 -4.836 -18.560 1.00 59.81 98 ASP A N 1
ATOM 815 C CA . ASP A 1 98 ? 12.688 -5.544 -19.849 1.00 59.81 98 ASP A CA 1
ATOM 816 C C . ASP A 1 98 ? 13.187 -4.653 -21.007 1.00 59.81 98 ASP A C 1
ATOM 818 O O . ASP A 1 98 ? 13.772 -5.159 -21.955 1.00 59.81 98 ASP A O 1
ATOM 822 N N . LEU A 1 99 ? 13.058 -3.322 -20.906 1.00 56.53 99 LEU A N 1
ATOM 823 C CA . LEU A 1 99 ? 13.638 -2.351 -21.855 1.00 56.53 99 LEU A CA 1
ATOM 824 C C . LEU A 1 99 ? 15.182 -2.270 -21.821 1.00 56.53 99 LEU A C 1
ATOM 826 O O . LEU A 1 99 ? 15.766 -1.492 -22.575 1.00 56.53 99 LEU A O 1
ATOM 830 N N . ARG A 1 100 ? 15.848 -3.009 -20.922 1.00 50.41 100 ARG A N 1
ATOM 831 C CA . ARG A 1 100 ? 17.306 -2.946 -20.692 1.00 50.41 100 ARG A CA 1
ATOM 832 C C . ARG A 1 100 ? 18.066 -4.233 -21.033 1.00 50.41 100 ARG A C 1
ATOM 834 O O . ARG A 1 100 ? 19.279 -4.256 -20.823 1.00 50.41 100 ARG A O 1
ATOM 841 N N . LEU A 1 101 ? 17.376 -5.276 -21.499 1.00 45.19 101 LEU A N 1
ATOM 842 C CA . LEU A 1 101 ? 17.965 -6.501 -22.061 1.00 45.19 101 LEU A CA 1
ATOM 843 C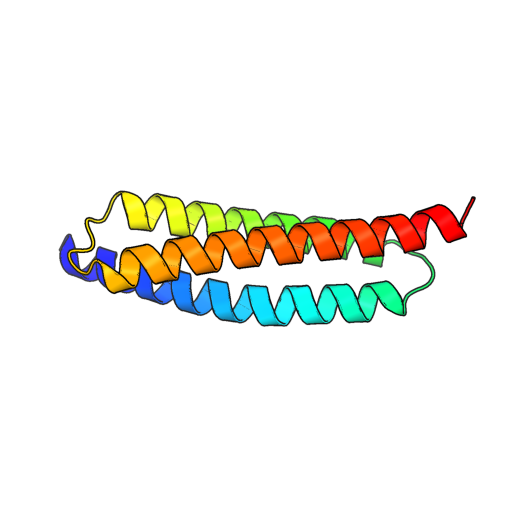 C . LEU A 1 101 ? 17.993 -6.409 -23.588 1.00 45.19 101 LEU A C 1
ATOM 845 O O . LEU A 1 101 ? 19.003 -6.867 -24.163 1.00 45.19 101 LEU A O 1
#